Protein AF-A0A6B3HKA2-F1 (afdb_monomer)

Radius of gyration: 13.93 Å; Cα contacts (8 Å, |Δi|>4): 78; chains: 1; bounding box: 30×30×35 Å

Solvent-accessible surface area (backbone atoms only — not comparable to full-atom values): 4658 Å² total; per-residue (Å²): 131,62,52,95,87,32,54,61,67,57,51,50,49,51,57,50,47,54,49,59,71,69,56,58,81,90,46,68,46,59,41,70,52,71,60,70,82,52,90,67,85,53,61,80,61,36,75,63,30,58,47,80,70,38,72,76,34,73,68,56,60,67,60,51,49,53,52,54,66,70,66,71,93,117

pLDDT: mean 93.45, std 7.51, range [58.19, 98.44]

Foldseek 3Di:
DADVPHRPLVVVLVVVLVVLVPDDQPAFDWDKDFQQPDPDDPPVVRRVRMDGQGDTGGDPSVSVSVSSVPDDHD

Mean predicted aligned error: 3.66 Å

Secondary structure (DSSP, 8-state):
--BTTB-HHHHHHHHHHHHHHHS-TT-EEEEEEESSS--S--HHHHTT-EEEEEEEEE--HHHHHHHHHT----

Nearest PDB structures (foldseek):
  7su3-assembly1_C  TM=6.672E-01  e=9.042E+00  Homo sapiens
  6id1-assembly1_R  TM=2.998E-01  e=9.042E+00  Homo sapiens

Sequence (74 aa):
RDIDGQSRMNAAKQAFNDVLDAVPEEVHLGIRTLGADYPGDDRKVGCKDTKQLYPVGPLDRTEAKTAVATLAPT

Structure (mmCIF, N/CA/C/O backbone):
data_AF-A0A6B3HKA2-F1
#
_entry.id   AF-A0A6B3HKA2-F1
#
loop_
_atom_site.group_PDB
_atom_site.id
_atom_site.type_symbol
_atom_site.label_atom_id
_atom_site.label_alt_id
_atom_site.label_comp_id
_atom_site.label_asym_id
_atom_site.label_entity_id
_atom_site.label_seq_id
_atom_site.pdbx_PDB_ins_code
_atom_site.Cartn_x
_atom_site.Cartn_y
_atom_site.Cartn_z
_atom_site.occupancy
_atom_site.B_iso_or_equiv
_atom_site.auth_seq_id
_atom_site.auth_comp_id
_atom_site.auth_asym_id
_atom_site.auth_atom_id
_atom_site.pdbx_PDB_model_num
ATOM 1 N N . ARG A 1 1 ? 9.865 17.385 -9.153 1.00 58.19 1 ARG A N 1
ATOM 2 C CA . ARG A 1 1 ? 9.229 18.569 -8.533 1.00 58.19 1 ARG A CA 1
ATOM 3 C C . ARG A 1 1 ? 8.528 18.078 -7.282 1.00 58.19 1 ARG A C 1
ATOM 5 O O . ARG A 1 1 ? 7.670 17.202 -7.416 1.00 58.19 1 ARG A O 1
ATOM 12 N N . ASP A 1 2 ? 8.989 18.552 -6.133 1.00 66.06 2 ASP A N 1
ATOM 13 C CA . ASP A 1 2 ? 8.483 18.184 -4.810 1.00 66.06 2 ASP A CA 1
ATOM 14 C C . ASP A 1 2 ? 7.031 18.632 -4.632 1.00 66.06 2 ASP A C 1
ATOM 16 O O . ASP A 1 2 ? 6.580 19.567 -5.302 1.00 66.06 2 ASP A O 1
ATOM 20 N N . ILE A 1 3 ? 6.306 17.923 -3.772 1.00 73.44 3 ILE A N 1
ATOM 21 C CA . ILE A 1 3 ? 4.959 18.283 -3.322 1.00 73.44 3 ILE A CA 1
ATOM 22 C C . ILE A 1 3 ? 5.159 18.877 -1.932 1.00 73.44 3 ILE A C 1
ATOM 24 O O . ILE A 1 3 ? 5.597 18.168 -1.033 1.00 73.44 3 ILE A O 1
ATOM 28 N N . ASP A 1 4 ? 4.954 20.187 -1.790 1.00 78.56 4 ASP A N 1
ATOM 29 C CA . ASP A 1 4 ? 5.061 20.908 -0.512 1.00 78.56 4 ASP A CA 1
ATOM 30 C C . ASP A 1 4 ? 6.372 20.659 0.269 1.00 78.56 4 ASP A C 1
ATOM 32 O O . ASP A 1 4 ? 6.395 20.580 1.494 1.00 78.56 4 ASP A O 1
ATOM 36 N N . GLY A 1 5 ? 7.495 20.523 -0.447 1.00 83.75 5 GLY A N 1
ATOM 37 C CA . GLY A 1 5 ? 8.817 20.274 0.150 1.00 83.75 5 GLY A CA 1
ATOM 38 C C . GLY A 1 5 ? 9.103 18.810 0.509 1.00 83.75 5 GLY A C 1
ATOM 39 O O . GLY A 1 5 ? 10.170 18.511 1.040 1.00 83.75 5 GLY A O 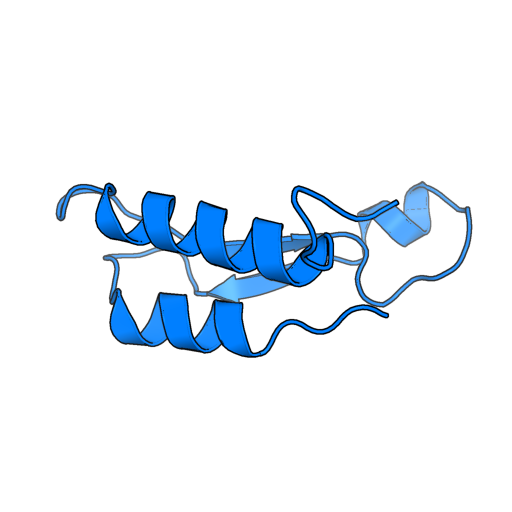1
ATOM 40 N N . GLN A 1 6 ? 8.192 17.887 0.190 1.00 86.38 6 GLN A N 1
ATOM 41 C CA . GLN A 1 6 ? 8.382 16.446 0.326 1.00 86.38 6 GLN A CA 1
ATOM 42 C C . GLN A 1 6 ? 8.561 15.763 -1.037 1.00 86.38 6 GLN A C 1
ATOM 44 O O . GLN A 1 6 ? 8.047 16.208 -2.071 1.00 86.38 6 GLN A O 1
ATOM 49 N N . SER A 1 7 ? 9.237 14.608 -1.031 1.00 91.69 7 SER A N 1
ATOM 50 C CA . SER A 1 7 ? 9.252 13.731 -2.202 1.00 91.69 7 SER A CA 1
ATOM 51 C C . SER A 1 7 ? 7.826 13.267 -2.520 1.00 91.69 7 SER A C 1
ATOM 53 O O . SER A 1 7 ? 7.005 13.064 -1.623 1.00 91.69 7 SER A O 1
ATOM 55 N N . ARG A 1 8 ? 7.530 13.033 -3.804 1.00 92.06 8 ARG A N 1
ATOM 56 C CA . ARG A 1 8 ? 6.216 12.515 -4.230 1.00 92.06 8 ARG A CA 1
ATOM 57 C C . ARG A 1 8 ? 5.843 11.213 -3.520 1.00 92.06 8 ARG A C 1
ATOM 59 O O . ARG A 1 8 ? 4.679 11.009 -3.203 1.00 92.06 8 ARG A O 1
ATOM 66 N N . MET A 1 9 ? 6.834 10.359 -3.256 1.00 92.12 9 MET A N 1
ATOM 67 C CA . MET A 1 9 ? 6.628 9.105 -2.536 1.00 92.12 9 MET A CA 1
ATOM 68 C C . MET A 1 9 ? 6.245 9.349 -1.073 1.00 92.12 9 MET A C 1
ATOM 70 O O . MET A 1 9 ? 5.336 8.699 -0.571 1.00 92.12 9 MET A O 1
ATOM 74 N N . ASN A 1 10 ? 6.885 10.304 -0.393 1.00 93.25 10 ASN A N 1
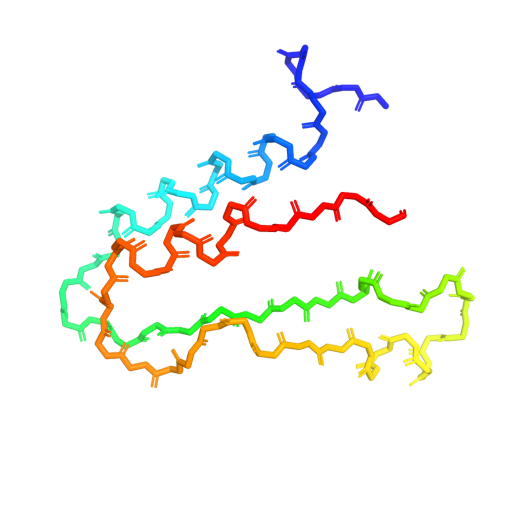ATOM 75 C CA . ASN A 1 10 ? 6.536 10.635 0.990 1.00 93.25 10 ASN A CA 1
ATOM 76 C C . ASN A 1 10 ? 5.121 11.220 1.082 1.00 93.25 10 ASN A C 1
ATOM 78 O O . ASN A 1 10 ? 4.335 10.759 1.907 1.00 93.25 10 ASN A O 1
ATOM 82 N N . ALA A 1 11 ? 4.775 12.147 0.184 1.00 94.19 11 ALA A N 1
ATOM 83 C CA . ALA A 1 11 ? 3.427 12.707 0.111 1.00 94.19 11 ALA A CA 1
ATOM 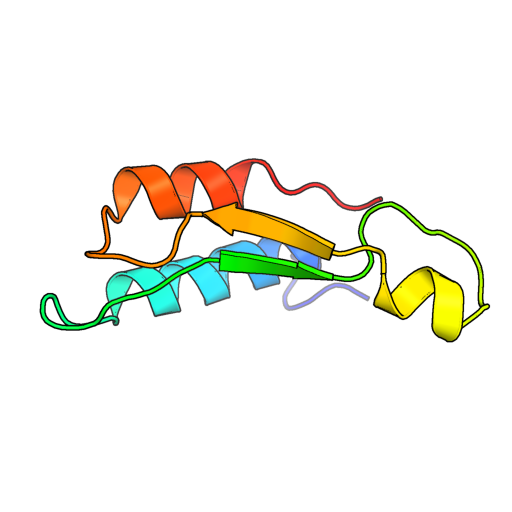84 C C . ALA A 1 11 ? 2.372 11.621 -0.179 1.00 94.19 11 ALA A C 1
ATOM 86 O O . ALA A 1 11 ? 1.322 11.588 0.458 1.00 94.19 11 ALA A O 1
ATOM 87 N N . ALA A 1 12 ? 2.667 10.681 -1.086 1.00 94.06 12 ALA A N 1
ATOM 88 C CA . ALA A 1 12 ? 1.778 9.560 -1.388 1.00 94.06 12 ALA A CA 1
ATOM 89 C C . ALA A 1 12 ? 1.581 8.625 -0.184 1.00 94.06 12 ALA A C 1
ATOM 91 O O . ALA A 1 12 ? 0.450 8.248 0.107 1.00 94.06 12 ALA A O 1
ATOM 92 N N . LYS A 1 13 ? 2.653 8.283 0.546 1.00 95.81 13 LYS A N 1
ATOM 93 C CA . LYS A 1 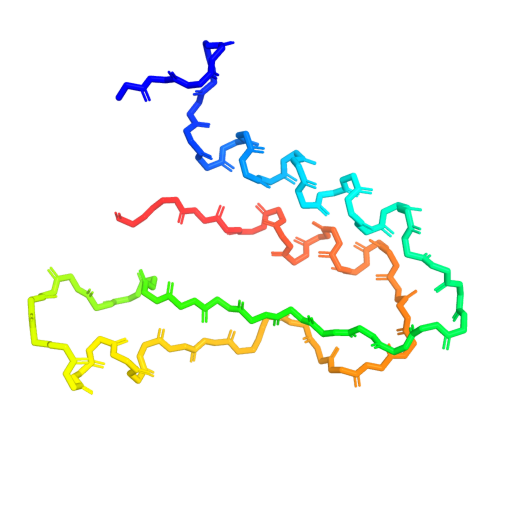13 ? 2.560 7.474 1.774 1.00 95.81 13 LYS A CA 1
ATOM 94 C C . LYS A 1 13 ? 1.701 8.151 2.837 1.00 95.81 13 LYS A C 1
ATOM 96 O O . LYS A 1 13 ? 0.884 7.485 3.462 1.00 95.81 13 LYS A O 1
ATOM 101 N N . GLN A 1 14 ? 1.876 9.459 3.031 1.00 96.12 14 GLN A N 1
ATOM 102 C CA . GLN A 1 14 ? 1.077 10.226 3.983 1.00 96.12 14 GLN A CA 1
ATOM 103 C C . GLN A 1 14 ? -0.405 10.216 3.593 1.00 96.12 14 GLN A C 1
ATOM 105 O O . GLN A 1 14 ? -1.231 9.773 4.383 1.00 96.12 14 GLN A O 1
ATOM 110 N N . ALA A 1 15 ? -0.729 10.588 2.352 1.00 96.44 15 ALA A N 1
ATOM 111 C CA . ALA A 1 15 ? -2.110 10.597 1.872 1.00 96.44 15 ALA A CA 1
ATOM 112 C C . ALA A 1 15 ? -2.769 9.209 1.952 1.00 96.44 15 ALA A C 1
ATOM 114 O O . ALA A 1 15 ? -3.949 9.087 2.267 1.00 96.44 15 ALA A O 1
ATOM 115 N N . PHE A 1 16 ? -2.013 8.141 1.686 1.00 97.12 16 PHE A N 1
ATOM 116 C CA . PHE A 1 16 ? -2.541 6.785 1.786 1.00 97.12 16 PHE A CA 1
ATOM 117 C C . PHE A 1 16 ? -2.778 6.359 3.244 1.00 97.12 16 PHE A C 1
ATOM 119 O O . PHE A 1 16 ? -3.764 5.680 3.519 1.00 97.12 16 PHE A O 1
ATOM 126 N N . ASN A 1 17 ? -1.940 6.797 4.192 1.00 98.19 17 ASN A N 1
ATOM 127 C CA . ASN A 1 17 ? -2.192 6.585 5.621 1.00 98.19 17 ASN A CA 1
ATOM 128 C C . ASN A 1 17 ? -3.484 7.274 6.080 1.00 98.19 17 ASN A C 1
ATOM 130 O O . ASN A 1 17 ? -4.235 6.664 6.839 1.00 98.19 17 ASN A O 1
ATOM 134 N N . ASP A 1 18 ? -3.770 8.478 5.576 1.00 98.31 18 ASP A N 1
ATOM 135 C CA . ASP A 1 18 ? -5.014 9.196 5.881 1.00 98.31 18 ASP A CA 1
ATOM 136 C C . ASP A 1 18 ? -6.245 8.417 5.383 1.00 98.31 18 ASP A C 1
ATOM 138 O O . ASP A 1 18 ? -7.258 8.326 6.077 1.00 98.31 18 ASP A O 1
ATOM 142 N N . VAL A 1 19 ? -6.148 7.780 4.207 1.00 97.88 19 VAL A N 1
ATOM 143 C CA . VAL A 1 19 ? -7.194 6.873 3.704 1.00 97.88 19 VAL A CA 1
ATOM 144 C C . VAL A 1 19 ? -7.369 5.673 4.635 1.00 97.88 19 VAL A C 1
ATOM 146 O O . VAL A 1 19 ? -8.498 5.352 4.991 1.00 97.88 19 VAL A O 1
ATOM 149 N N . LEU A 1 20 ? -6.280 5.022 5.059 1.00 98.06 20 LEU A N 1
ATOM 150 C CA . LEU A 1 20 ? -6.348 3.866 5.964 1.00 98.06 20 LEU A CA 1
ATOM 151 C C . LEU A 1 20 ? -6.982 4.213 7.322 1.00 98.06 20 LEU A C 1
ATOM 153 O O . LEU A 1 20 ? -7.667 3.374 7.909 1.00 98.06 20 LEU A O 1
ATOM 157 N N . ASP A 1 21 ? -6.788 5.439 7.807 1.00 98.25 21 ASP A N 1
ATOM 158 C CA . ASP A 1 21 ? -7.420 5.924 9.036 1.00 98.25 21 ASP A CA 1
ATOM 159 C C . ASP A 1 21 ? -8.913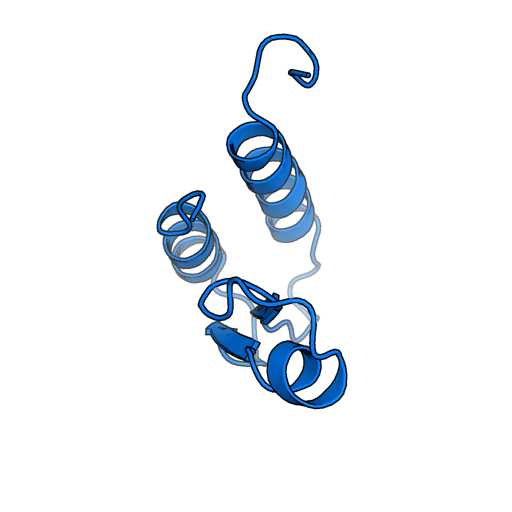 6.217 8.860 1.00 98.25 21 ASP A C 1
ATOM 161 O O . ASP A 1 21 ? -9.695 5.983 9.780 1.00 98.25 21 ASP A O 1
ATOM 165 N N . ALA A 1 22 ? -9.319 6.678 7.677 1.00 98.19 22 ALA A N 1
ATOM 166 C CA . ALA A 1 22 ? -10.703 7.036 7.376 1.00 98.19 22 ALA A CA 1
ATOM 167 C C . ALA A 1 22 ? -11.598 5.846 6.983 1.00 98.19 22 ALA A C 1
ATOM 169 O O . ALA A 1 22 ? -12.820 5.991 6.937 1.00 98.19 22 ALA A O 1
ATOM 170 N N . VAL A 1 23 ? -11.021 4.683 6.667 1.00 97.56 23 VAL A N 1
ATOM 171 C CA . VAL A 1 23 ? -11.783 3.493 6.256 1.00 97.56 23 VAL A CA 1
ATOM 172 C C . VAL A 1 23 ? -12.607 2.948 7.439 1.00 97.56 23 VAL A C 1
ATOM 174 O O . VAL A 1 23 ? -12.022 2.665 8.490 1.00 97.56 23 VAL A O 1
ATOM 177 N N . PRO A 1 24 ? -13.937 2.770 7.291 1.00 97.50 24 PRO A N 1
ATOM 178 C CA . PRO A 1 24 ? -14.793 2.148 8.308 1.00 97.50 24 PRO A CA 1
ATOM 179 C C . PRO A 1 24 ? -14.434 0.678 8.584 1.00 97.50 24 PRO A C 1
ATOM 181 O O . PRO A 1 24 ? -13.891 -0.005 7.717 1.00 97.50 24 PRO A O 1
ATOM 184 N N . GLU A 1 25 ? -14.742 0.172 9.781 1.00 94.88 25 GLU A N 1
ATOM 185 C CA . GLU A 1 25 ? -14.365 -1.191 10.206 1.00 94.88 25 GLU A CA 1
ATOM 186 C C . GLU A 1 25 ? -15.054 -2.301 9.398 1.00 94.88 25 GLU A C 1
ATOM 188 O O . GLU A 1 25 ? -14.491 -3.377 9.214 1.00 94.88 25 GLU A O 1
ATOM 193 N N . GLU A 1 26 ? -16.251 -2.039 8.880 1.00 95.94 26 GLU A N 1
ATOM 194 C CA . GLU A 1 26 ? -17.037 -2.973 8.075 1.00 95.94 26 GLU A CA 1
ATOM 195 C C . GLU A 1 26 ? -16.523 -3.137 6.633 1.00 95.94 26 GLU A C 1
ATOM 197 O O . GLU A 1 26 ? -17.007 -3.995 5.890 1.00 95.94 26 GLU A O 1
ATOM 202 N N . VAL A 1 27 ? -15.556 -2.317 6.209 1.00 97.88 27 VAL A N 1
ATOM 203 C CA . VAL A 1 27 ? -15.030 -2.338 4.843 1.00 97.88 27 VAL A CA 1
ATOM 204 C C . VAL A 1 27 ? -13.916 -3.369 4.713 1.00 97.88 27 VAL A C 1
ATOM 206 O O . VAL A 1 27 ? -12.916 -3.341 5.426 1.00 97.88 27 VAL A O 1
ATOM 209 N N . HIS A 1 28 ? -14.048 -4.242 3.714 1.00 98.06 28 HIS A N 1
ATOM 210 C CA . HIS A 1 28 ? -12.936 -5.071 3.267 1.00 98.06 28 HIS A CA 1
ATOM 211 C C . HIS A 1 28 ? -12.044 -4.283 2.303 1.00 98.06 28 HIS A C 1
ATOM 213 O O . HIS A 1 28 ? -12.504 -3.826 1.254 1.00 98.06 28 HIS A O 1
ATOM 219 N N . LEU A 1 29 ? -10.762 -4.153 2.640 1.00 97.94 29 LEU A N 1
ATOM 220 C CA . LEU A 1 29 ? -9.774 -3.380 1.888 1.00 97.94 29 LEU A CA 1
ATOM 221 C C . LEU A 1 29 ? -8.556 -4.245 1.553 1.00 97.94 29 LEU A C 1
ATOM 223 O O . LEU A 1 29 ? -8.174 -5.110 2.332 1.00 97.94 29 LEU A O 1
ATOM 227 N N . GLY A 1 30 ? -7.943 -4.002 0.392 1.00 97.88 30 GLY A N 1
ATOM 228 C CA . GLY A 1 30 ? -6.642 -4.552 0.002 1.00 97.88 30 GLY A CA 1
ATOM 229 C C . GLY A 1 30 ? -5.765 -3.478 -0.640 1.00 97.88 30 GLY A C 1
ATOM 230 O O . GLY A 1 30 ? -6.275 -2.461 -1.110 1.00 97.88 30 GLY A O 1
ATOM 231 N N . ILE A 1 31 ? -4.449 -3.703 -0.690 1.00 97.81 31 ILE A N 1
ATOM 232 C CA . ILE A 1 31 ? -3.484 -2.751 -1.266 1.00 97.81 31 ILE A CA 1
ATOM 233 C C . ILE A 1 31 ? -2.711 -3.433 -2.392 1.00 97.81 31 ILE A C 1
ATOM 235 O O . ILE A 1 31 ? -2.185 -4.537 -2.231 1.00 97.81 31 ILE A O 1
ATOM 239 N N . ARG A 1 32 ? -2.615 -2.763 -3.541 1.00 96.62 32 ARG A N 1
ATOM 240 C CA . ARG A 1 32 ? -1.878 -3.230 -4.718 1.00 96.62 32 ARG A CA 1
ATOM 241 C C . ARG A 1 32 ? -1.071 -2.087 -5.320 1.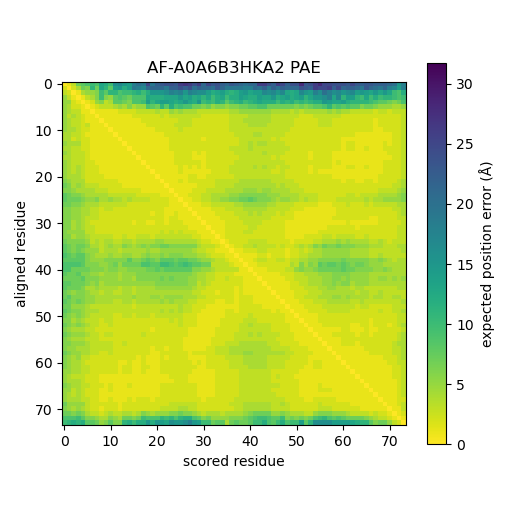00 96.62 32 ARG A C 1
ATOM 243 O O . ARG A 1 32 ? -1.588 -0.986 -5.475 1.00 96.62 32 ARG A O 1
ATOM 250 N N . THR A 1 33 ? 0.172 -2.371 -5.688 1.00 94.50 33 THR A N 1
ATOM 251 C CA . THR A 1 33 ? 1.026 -1.451 -6.444 1.00 94.50 33 THR A CA 1
ATOM 252 C C . THR A 1 33 ? 0.979 -1.766 -7.936 1.00 94.50 33 THR A C 1
ATOM 254 O O . THR A 1 33 ? 0.628 -2.880 -8.347 1.00 94.50 33 THR A O 1
ATOM 257 N N . LEU A 1 34 ? 1.323 -0.767 -8.745 1.00 93.25 34 LEU A N 1
ATOM 258 C CA . LEU A 1 34 ? 1.482 -0.863 -10.191 1.00 93.25 34 LEU A CA 1
ATOM 259 C C . LEU A 1 34 ? 2.719 -0.054 -10.598 1.00 93.25 34 LEU A C 1
ATOM 261 O O . LEU A 1 34 ? 2.846 1.089 -10.159 1.00 93.25 34 LEU A O 1
ATOM 265 N N . GLY A 1 35 ? 3.568 -0.617 -11.457 1.00 90.31 35 GLY A N 1
ATOM 266 C CA . GLY A 1 35 ? 4.686 0.096 -12.080 1.00 90.31 35 GLY A CA 1
ATOM 267 C C . GLY A 1 35 ? 5.899 0.297 -11.168 1.00 90.31 35 GLY A C 1
ATOM 268 O O . GLY A 1 35 ? 6.482 1.376 -11.200 1.00 90.31 35 GLY A O 1
ATOM 269 N N . ALA A 1 36 ? 6.217 -0.675 -10.306 1.00 89.25 36 ALA A N 1
ATOM 270 C CA . ALA A 1 36 ? 7.351 -0.584 -9.386 1.00 89.25 36 ALA A CA 1
ATOM 271 C C . ALA A 1 36 ? 8.642 -1.211 -9.943 1.00 89.25 36 ALA A C 1
ATOM 273 O O . ALA A 1 36 ? 9.721 -0.729 -9.634 1.00 89.25 36 ALA A O 1
ATOM 274 N N . ASP A 1 37 ? 8.561 -2.266 -10.752 1.00 90.06 37 ASP A N 1
ATOM 275 C CA . ASP A 1 37 ? 9.719 -3.081 -11.134 1.00 90.06 37 ASP A CA 1
ATOM 276 C C . ASP A 1 37 ? 10.088 -2.967 -12.629 1.00 90.06 37 ASP A C 1
ATOM 278 O O . ASP A 1 37 ? 11.206 -3.314 -13.017 1.00 90.06 37 ASP A O 1
ATOM 282 N N . TYR A 1 38 ? 9.180 -2.500 -13.496 1.00 93.38 38 TYR A N 1
ATOM 283 C CA . TYR A 1 38 ? 9.398 -2.406 -14.945 1.00 93.38 38 TYR A CA 1
ATOM 284 C C . TYR A 1 38 ? 9.758 -0.973 -15.393 1.00 93.38 38 TYR A C 1
ATOM 286 O O . TYR A 1 38 ? 8.872 -0.123 -15.470 1.00 93.38 38 TYR A O 1
ATOM 294 N N . PRO A 1 39 ? 11.022 -0.694 -15.777 1.00 90.38 39 PRO A N 1
ATOM 295 C CA . PRO A 1 39 ? 11.477 0.660 -16.117 1.00 90.38 39 PRO A CA 1
ATOM 296 C C . PRO A 1 39 ? 11.276 1.046 -17.595 1.00 90.38 39 PRO A C 1
ATOM 298 O O . PRO A 1 39 ? 11.702 2.122 -18.006 1.00 90.38 39 PRO A O 1
ATOM 301 N N . GLY A 1 40 ? 10.729 0.150 -18.424 1.00 92.25 40 GLY A N 1
ATOM 302 C CA . GLY A 1 40 ? 10.570 0.372 -19.864 1.00 92.25 40 GLY A CA 1
ATOM 303 C C . GLY A 1 40 ? 9.221 0.985 -20.253 1.00 92.25 40 GLY A C 1
ATOM 304 O O . GLY A 1 40 ? 8.312 1.108 -19.438 1.00 92.25 40 GLY A O 1
ATOM 305 N N . ASP A 1 41 ? 9.064 1.287 -21.543 1.00 94.19 41 ASP A N 1
ATOM 306 C CA . ASP A 1 41 ? 7.867 1.957 -22.079 1.00 94.19 41 ASP A CA 1
ATOM 307 C C . ASP A 1 41 ? 6.831 0.997 -22.707 1.00 94.19 41 ASP A C 1
ATOM 309 O O . ASP A 1 41 ? 5.791 1.436 -23.212 1.00 94.19 41 ASP A O 1
ATOM 313 N N . ASP A 1 42 ? 7.069 -0.325 -22.703 1.00 96.69 42 ASP A N 1
ATOM 314 C CA . ASP A 1 42 ? 6.076 -1.277 -23.217 1.00 96.69 42 ASP A CA 1
ATOM 315 C C . ASP A 1 42 ? 4.885 -1.363 -22.259 1.00 96.69 42 ASP A C 1
ATOM 317 O O . ASP A 1 42 ? 4.925 -2.003 -21.206 1.00 96.69 42 ASP A O 1
ATOM 321 N N . ARG A 1 43 ? 3.771 -0.762 -22.674 1.00 94.06 43 ARG A N 1
ATOM 322 C CA . ARG A 1 43 ? 2.539 -0.738 -21.886 1.00 94.06 43 ARG A CA 1
ATOM 323 C C . ARG A 1 43 ? 2.007 -2.133 -21.547 1.00 94.06 43 ARG A C 1
ATOM 325 O O . ARG A 1 43 ? 1.461 -2.316 -20.466 1.00 94.06 43 ARG A O 1
ATOM 332 N N . LYS A 1 44 ? 2.123 -3.126 -22.437 1.00 95.56 44 LYS A N 1
ATOM 333 C CA . LYS A 1 44 ? 1.624 -4.488 -22.166 1.00 95.56 44 LYS A CA 1
ATOM 334 C C . LYS A 1 44 ? 2.463 -5.188 -21.104 1.00 95.56 44 LYS A C 1
ATOM 336 O O . LYS A 1 44 ? 1.916 -5.999 -20.357 1.00 95.56 44 LYS A O 1
ATOM 341 N N . VAL A 1 45 ? 3.764 -4.911 -21.059 1.00 95.12 45 VAL A N 1
ATOM 342 C CA . VAL A 1 45 ? 4.659 -5.427 -20.018 1.00 95.12 45 VAL A CA 1
ATOM 343 C C . VAL A 1 45 ? 4.443 -4.661 -18.714 1.00 95.12 45 VAL A C 1
ATOM 345 O O . VAL A 1 45 ? 4.167 -5.293 -17.699 1.00 95.12 45 VAL A O 1
ATOM 348 N N . GLY A 1 46 ? 4.429 -3.327 -18.752 1.00 94.75 46 GLY A N 1
ATOM 349 C CA . GLY A 1 46 ? 4.195 -2.484 -17.575 1.00 94.75 46 GLY A CA 1
ATOM 350 C C . GLY A 1 46 ? 2.838 -2.716 -16.905 1.00 94.75 46 GLY A C 1
ATOM 351 O O . GLY A 1 46 ? 2.746 -2.724 -15.685 1.00 94.75 46 GLY A O 1
ATOM 352 N N . CYS A 1 47 ? 1.776 -3.027 -17.657 1.00 94.44 47 CYS A N 1
ATOM 353 C CA . CYS A 1 47 ? 0.484 -3.392 -17.059 1.00 94.44 47 CYS A CA 1
ATOM 354 C C . CYS A 1 47 ? 0.517 -4.694 -16.234 1.00 94.44 47 CYS A C 1
AT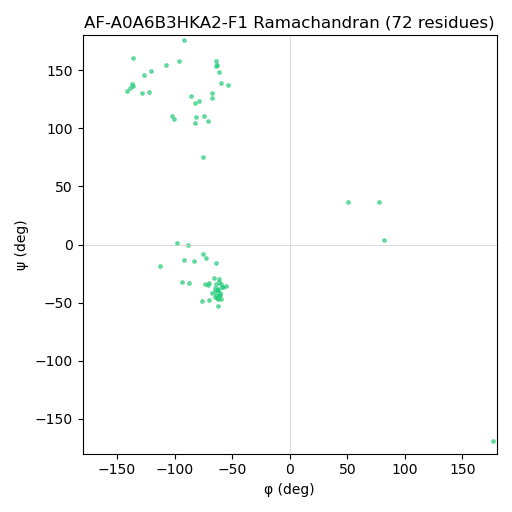OM 356 O O . CYS A 1 47 ? -0.426 -4.950 -15.486 1.00 94.44 47 CYS A O 1
ATOM 358 N N . LYS A 1 48 ? 1.552 -5.531 -16.376 1.00 96.06 48 LYS A N 1
ATOM 359 C CA . LYS A 1 48 ? 1.736 -6.754 -15.577 1.00 96.06 48 LYS A CA 1
ATOM 360 C C . LYS A 1 48 ? 2.580 -6.523 -14.329 1.00 96.06 48 LYS A C 1
ATOM 362 O O . LYS A 1 48 ? 2.608 -7.396 -13.467 1.00 96.06 48 LYS A O 1
ATOM 367 N N . ASP A 1 49 ? 3.261 -5.385 -14.246 1.00 95.50 49 ASP A N 1
ATOM 368 C CA . ASP A 1 49 ? 4.091 -4.997 -13.114 1.00 95.50 49 ASP A CA 1
ATOM 369 C C . ASP A 1 49 ? 3.199 -4.560 -11.953 1.00 95.50 49 ASP A C 1
ATOM 371 O O . ASP A 1 49 ? 2.964 -3.380 -11.702 1.00 95.50 49 ASP A O 1
ATOM 375 N N . THR A 1 50 ? 2.596 -5.543 -11.298 1.00 95.25 50 THR A N 1
ATOM 376 C CA . THR A 1 50 ? 1.694 -5.324 -10.183 1.00 95.25 50 THR A CA 1
ATOM 377 C C . THR A 1 50 ? 1.965 -6.314 -9.067 1.00 95.25 50 THR A C 1
ATOM 379 O O . THR A 1 50 ? 2.125 -7.513 -9.298 1.00 95.25 50 THR A O 1
ATOM 382 N N . LYS A 1 51 ? 1.942 -5.823 -7.827 1.00 95.06 51 LYS A N 1
ATOM 383 C CA . LYS A 1 51 ? 2.119 -6.638 -6.628 1.00 95.06 51 LYS A CA 1
ATOM 384 C C . LYS A 1 51 ? 0.985 -6.381 -5.653 1.00 95.06 51 LYS A C 1
ATOM 386 O O . LYS A 1 51 ? 0.659 -5.235 -5.351 1.00 95.06 51 LYS A O 1
ATOM 391 N N . GLN A 1 52 ? 0.376 -7.454 -5.154 1.00 96.75 52 GLN A N 1
ATOM 392 C CA . GLN A 1 52 ? -0.527 -7.352 -4.013 1.00 96.75 52 GLN A CA 1
ATOM 393 C C . GLN A 1 52 ? 0.324 -7.151 -2.759 1.00 96.75 52 GLN A C 1
ATOM 395 O O . GLN A 1 52 ? 1.073 -8.040 -2.366 1.00 96.75 52 GLN A O 1
ATOM 400 N N . LEU A 1 53 ? 0.249 -5.954 -2.191 1.00 95.81 53 LEU A N 1
ATOM 401 C CA . LEU A 1 53 ? 1.029 -5.537 -1.032 1.00 95.81 53 LEU A CA 1
ATOM 402 C C . LEU A 1 53 ? 0.329 -5.906 0.283 1.00 95.81 53 LEU A C 1
ATOM 404 O O . LEU A 1 53 ? 0.997 -6.239 1.252 1.00 95.81 53 LEU A O 1
ATOM 408 N N . TYR A 1 54 ? -1.005 -5.872 0.291 1.00 97.56 54 TYR A N 1
ATOM 409 C CA . TYR A 1 54 ? -1.853 -6.253 1.420 1.00 97.56 54 TYR A CA 1
ATOM 410 C C . TYR A 1 54 ? -3.092 -6.999 0.887 1.00 97.56 54 TYR A C 1
ATOM 412 O O . TYR A 1 54 ? -3.683 -6.542 -0.106 1.00 97.56 54 TYR A O 1
ATOM 420 N N . PRO A 1 55 ? -3.468 -8.160 1.457 1.00 97.62 55 PRO A N 1
ATOM 421 C CA . PRO A 1 55 ? -4.606 -8.947 0.985 1.00 97.62 55 PRO A CA 1
ATOM 422 C C . PRO A 1 55 ? -5.931 -8.194 1.156 1.00 97.62 55 PRO A C 1
ATOM 424 O O . PRO A 1 55 ? -6.029 -7.275 1.955 1.00 97.62 55 PRO A O 1
ATOM 427 N N . VAL A 1 56 ? -6.958 -8.576 0.391 1.00 98.19 56 VAL A N 1
ATOM 428 C CA . VAL A 1 56 ? -8.310 -8.027 0.587 1.00 98.19 56 VAL A CA 1
ATOM 429 C C . VAL A 1 56 ? -8.961 -8.727 1.777 1.00 98.19 56 VAL A C 1
ATOM 431 O O . VAL A 1 56 ? -9.105 -9.949 1.754 1.00 98.19 56 VAL A O 1
ATOM 434 N N . GLY A 1 57 ? -9.390 -7.965 2.779 1.00 97.94 57 GLY A N 1
ATOM 435 C CA . GLY A 1 57 ? -10.076 -8.485 3.962 1.00 97.94 57 GLY A CA 1
ATOM 436 C C . GLY A 1 57 ? -10.382 -7.388 4.984 1.00 97.94 57 GLY A C 1
ATOM 437 O O . GLY A 1 57 ? -10.247 -6.208 4.650 1.00 97.94 57 GLY A O 1
ATOM 438 N N . PRO A 1 58 ? -10.799 -7.755 6.210 1.00 97.81 58 PRO A N 1
ATOM 439 C CA . PRO A 1 58 ? -10.896 -6.811 7.320 1.00 97.81 58 PRO A CA 1
ATOM 440 C C . PRO A 1 58 ? -9.571 -6.070 7.517 1.00 97.81 58 PRO A C 1
ATOM 442 O O . PRO A 1 58 ? -8.504 -6.678 7.438 1.00 97.81 58 PRO A O 1
ATOM 445 N N . LEU A 1 59 ? -9.640 -4.763 7.758 1.00 97.31 59 LEU A N 1
ATOM 446 C CA . LEU A 1 59 ? -8.454 -3.915 7.799 1.00 97.31 59 LEU A CA 1
ATOM 447 C C . LEU A 1 59 ? -7.735 -3.984 9.155 1.00 97.31 59 LEU A C 1
ATOM 449 O O . LEU A 1 59 ? -8.180 -3.386 10.136 1.00 97.31 59 LEU A O 1
ATOM 453 N N . ASP A 1 60 ? -6.554 -4.599 9.173 1.00 97.44 60 ASP A N 1
ATOM 454 C CA . ASP A 1 60 ? -5.534 -4.316 10.186 1.00 97.44 60 ASP A CA 1
ATOM 455 C C . ASP A 1 60 ? -4.760 -3.054 9.773 1.00 97.44 60 ASP A 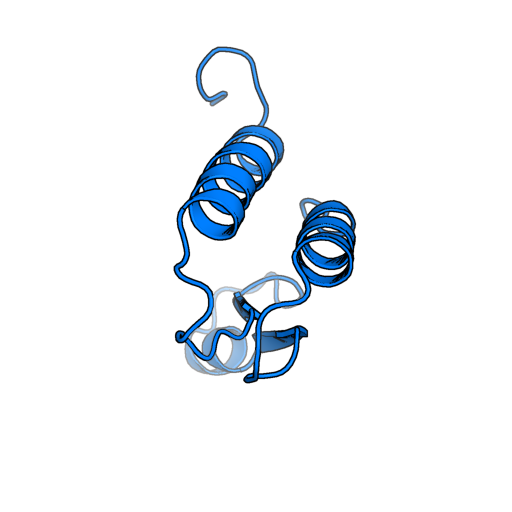C 1
ATOM 457 O O . ASP A 1 60 ? -3.922 -3.067 8.865 1.00 97.44 60 ASP A O 1
ATOM 461 N N . ARG A 1 61 ? -5.054 -1.931 10.441 1.00 97.75 61 ARG A N 1
ATOM 462 C CA . ARG A 1 61 ? -4.444 -0.627 10.129 1.00 97.75 61 ARG A CA 1
ATOM 463 C C . ARG A 1 61 ? -2.939 -0.615 10.368 1.00 97.75 61 ARG A C 1
ATOM 465 O O . ARG A 1 61 ? -2.222 0.064 9.637 1.00 97.75 61 ARG A O 1
ATOM 472 N N . THR A 1 62 ? -2.452 -1.343 11.368 1.00 98.12 62 THR A N 1
ATOM 473 C CA . THR A 1 62 ? -1.021 -1.390 11.677 1.00 98.12 62 THR A CA 1
ATOM 474 C C . THR A 1 62 ? -0.272 -2.145 10.589 1.00 98.12 62 THR A C 1
ATOM 476 O O . THR A 1 62 ? 0.730 -1.644 10.070 1.00 98.12 62 THR A O 1
ATOM 479 N N . GLU A 1 63 ? -0.769 -3.319 10.200 1.00 98.00 63 GLU A N 1
ATOM 480 C CA . GLU A 1 63 ? -0.163 -4.122 9.138 1.00 98.00 63 GLU A CA 1
ATOM 481 C C . GLU A 1 63 ? -0.199 -3.381 7.793 1.00 98.00 63 GLU A C 1
ATOM 483 O O . GLU A 1 63 ? 0.830 -3.252 7.124 1.00 98.00 63 GLU A O 1
ATOM 488 N N . ALA A 1 64 ? -1.348 -2.798 7.439 1.00 98.25 64 ALA A N 1
ATOM 489 C CA . ALA A 1 64 ? -1.514 -2.034 6.207 1.00 98.25 64 ALA A CA 1
ATOM 490 C C . ALA A 1 64 ? -0.563 -0.825 6.133 1.00 98.25 64 ALA A C 1
ATOM 492 O O . ALA A 1 64 ? 0.131 -0.644 5.128 1.00 98.25 64 ALA A O 1
ATOM 493 N N . LYS A 1 65 ? -0.463 -0.022 7.205 1.00 98.44 65 LYS A N 1
ATOM 494 C CA . LYS A 1 65 ? 0.470 1.120 7.265 1.00 98.44 65 LYS A CA 1
ATOM 495 C C . LYS A 1 65 ? 1.931 0.673 7.219 1.00 98.44 65 LYS A C 1
ATOM 497 O O . LYS A 1 65 ? 2.749 1.324 6.568 1.00 98.44 65 LYS A O 1
ATOM 502 N N . THR A 1 66 ? 2.261 -0.450 7.857 1.00 98.38 66 THR A N 1
ATOM 503 C CA . THR A 1 66 ? 3.607 -1.039 7.791 1.00 98.38 66 THR A CA 1
ATOM 504 C C . THR A 1 66 ? 3.959 -1.429 6.358 1.00 98.38 66 THR A C 1
ATOM 506 O O . THR A 1 66 ? 5.047 -1.101 5.890 1.00 98.38 66 THR A O 1
ATOM 509 N N . ALA A 1 67 ? 3.031 -2.048 5.627 1.00 97.31 67 ALA A N 1
ATOM 510 C CA . ALA A 1 67 ? 3.251 -2.436 4.239 1.00 97.31 67 ALA A CA 1
ATOM 511 C C . ALA A 1 67 ? 3.439 -1.212 3.317 1.00 97.31 67 ALA A C 1
ATOM 513 O O . ALA A 1 67 ? 4.324 -1.197 2.465 1.00 97.31 67 ALA A O 1
ATOM 514 N N . VAL A 1 68 ? 2.674 -0.134 3.524 1.00 97.44 68 VAL A N 1
ATOM 515 C CA . VAL A 1 68 ? 2.853 1.141 2.799 1.00 97.44 68 VAL A CA 1
ATOM 516 C C . VAL A 1 68 ? 4.219 1.770 3.095 1.00 97.44 68 VAL A C 1
ATOM 518 O O . VAL A 1 68 ? 4.878 2.300 2.194 1.00 97.44 68 VAL A O 1
ATOM 521 N N . ALA A 1 69 ? 4.685 1.691 4.343 1.00 97.06 69 ALA A N 1
ATOM 522 C CA . ALA A 1 69 ? 5.959 2.271 4.751 1.00 97.06 69 ALA A CA 1
ATOM 523 C C . ALA A 1 69 ? 7.160 1.658 4.008 1.00 97.06 69 ALA A C 1
ATOM 525 O O . ALA A 1 69 ? 8.127 2.384 3.751 1.00 97.06 69 ALA A O 1
ATOM 526 N N . THR A 1 70 ? 7.084 0.384 3.591 1.00 94.31 70 THR A N 1
ATOM 527 C CA . THR A 1 70 ? 8.176 -0.301 2.874 1.00 94.31 70 THR A CA 1
ATOM 528 C C . THR A 1 70 ? 8.361 0.157 1.428 1.00 94.31 70 THR A C 1
ATOM 530 O O . THR A 1 70 ? 9.356 -0.205 0.807 1.00 94.31 70 THR A O 1
ATOM 533 N N . LEU A 1 71 ? 7.422 0.920 0.857 1.00 93.06 71 LEU A N 1
ATOM 534 C CA . LEU A 1 71 ? 7.514 1.359 -0.538 1.00 93.06 71 LEU A CA 1
ATOM 535 C C . LEU A 1 71 ? 8.670 2.346 -0.735 1.00 93.06 71 LEU A C 1
ATOM 537 O O . LEU A 1 71 ? 8.784 3.332 -0.012 1.00 93.06 71 LEU A O 1
ATOM 541 N N . ALA A 1 72 ?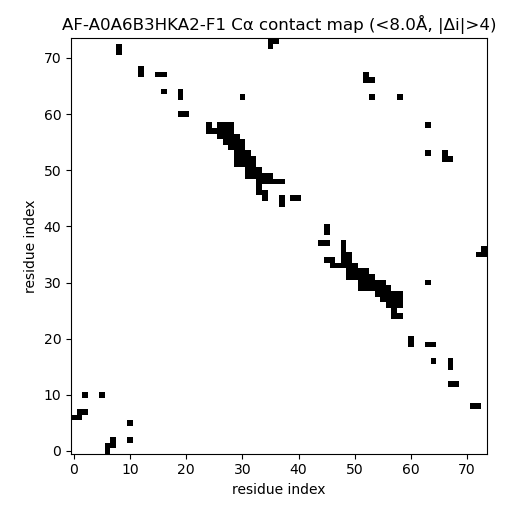 9.519 2.119 -1.728 1.00 88.25 72 ALA A N 1
ATOM 542 C CA . ALA A 1 72 ? 10.609 3.022 -2.079 1.00 88.25 72 ALA A CA 1
ATOM 543 C C . ALA A 1 72 ? 10.447 3.491 -3.532 1.00 88.25 72 ALA A C 1
ATOM 545 O O . ALA A 1 72 ? 9.882 2.752 -4.338 1.00 88.25 72 ALA A O 1
ATOM 546 N N . PRO A 1 73 ? 10.900 4.709 -3.878 1.00 80.31 73 PRO A N 1
ATOM 547 C CA . PRO A 1 73 ? 11.051 5.093 -5.276 1.00 80.31 73 PRO A CA 1
ATOM 548 C C . PRO A 1 73 ? 12.033 4.142 -5.972 1.00 80.31 73 PRO A C 1
ATOM 550 O O . PRO A 1 73 ? 13.061 3.803 -5.383 1.00 80.31 73 PRO A O 1
ATOM 553 N N . THR A 1 74 ? 11.714 3.752 -7.201 1.00 71.62 74 THR A N 1
ATOM 554 C CA . THR A 1 74 ? 12.558 2.938 -8.089 1.00 71.62 74 THR A CA 1
ATOM 555 C C . THR A 1 74 ? 13.188 3.776 -9.185 1.00 71.62 74 THR A C 1
ATOM 557 O O . THR A 1 74 ? 12.511 4.730 -9.640 1.00 71.62 74 THR A O 1
#